Protein AF-A0A2Z3HWY3-F1 (afdb_monomer_lite)

Radius of gyration: 20.07 Å; chains: 1; bounding box: 50×40×44 Å

pLDDT: mean 84.22, std 17.71, range [29.61, 97.81]

Sequence (152 aa):
MALFTSSSASLMVDRALNDQIPNLSYQTRDFNVLEAIAIGKYVGESGASGGVAFGVGATTSHHQKLVLVDYDTRNPRDALAFVMGHNMHRSYWDTKEHYYYAADAGRPVGFIPWQDGSTKVRSSMLFDINDNIVKAWRRERKPSSIFSKHVL

Secondary structure (DSSP, 8-state):
-----HHHHHHHHHHHHTT-STT---------HHHHHHHHHHHHHTT--HHHHHHHHHH------EEEESTTSS-TTT-EEEEESS-SSGGG---TT--SSTTTTTPPTTPPP----EEEE-TTHHHHHHHHHHHHHHHH-PPP-S------

Structure (mmCIF, N/CA/C/O backbone):
data_AF-A0A2Z3HWY3-F1
#
_entry.id   AF-A0A2Z3HWY3-F1
#
loop_
_atom_site.group_PDB
_atom_site.id
_atom_site.type_symbol
_atom_site.label_atom_id
_atom_site.label_alt_id
_atom_site.label_comp_id
_atom_site.label_asym_id
_atom_site.label_entity_id
_atom_site.label_seq_id
_atom_site.pdbx_PDB_ins_code
_atom_site.Cartn_x
_atom_site.Cartn_y
_atom_site.Cartn_z
_atom_site.occupancy
_atom_site.B_iso_or_equiv
_atom_site.auth_seq_id
_atom_site.auth_comp_id
_atom_site.auth_asym_id
_atom_site.auth_atom_id
_atom_site.pdbx_PDB_model_num
ATOM 1 N N . MET A 1 1 ? -9.656 -1.214 -26.356 1.00 32.75 1 MET A N 1
ATOM 2 C CA . MET A 1 1 ? -8.643 -0.729 -25.396 1.00 32.75 1 MET A CA 1
ATOM 3 C C . MET A 1 1 ? -8.877 0.762 -25.206 1.00 32.75 1 MET A C 1
ATOM 5 O O . MET A 1 1 ? -8.530 1.537 -26.084 1.00 32.75 1 MET A O 1
ATOM 9 N N . ALA A 1 2 ? -9.603 1.149 -24.155 1.00 31.59 2 ALA A N 1
ATOM 10 C CA . ALA A 1 2 ? -9.939 2.550 -23.913 1.00 31.59 2 ALA A CA 1
ATOM 11 C C . ALA A 1 2 ? -8.736 3.250 -23.265 1.00 31.59 2 ALA A C 1
ATOM 13 O O . ALA A 1 2 ? -8.383 2.967 -22.123 1.00 31.59 2 ALA A O 1
ATOM 14 N N . LEU A 1 3 ? -8.077 4.118 -24.029 1.00 35.28 3 LEU A N 1
ATOM 15 C CA . LEU A 1 3 ? -7.078 5.049 -23.519 1.00 35.28 3 LEU A CA 1
ATOM 16 C C . LEU A 1 3 ? -7.830 6.178 -22.810 1.00 35.28 3 LEU A C 1
ATOM 18 O O . LEU A 1 3 ? -8.456 7.009 -23.463 1.00 35.28 3 LEU A O 1
ATOM 22 N N . PHE A 1 4 ? -7.801 6.198 -21.480 1.00 35.06 4 PHE A N 1
ATOM 23 C CA . PHE A 1 4 ? -8.264 7.358 -20.724 1.00 35.06 4 PHE A CA 1
ATOM 24 C C . PHE A 1 4 ? -7.245 8.489 -20.909 1.00 35.06 4 PHE A C 1
ATOM 26 O O . PHE A 1 4 ? -6.097 8.375 -20.479 1.00 35.06 4 PHE A O 1
ATOM 33 N N . THR A 1 5 ? -7.647 9.570 -21.579 1.00 39.00 5 THR A N 1
ATOM 34 C CA . THR A 1 5 ? -6.877 10.819 -21.622 1.00 39.00 5 THR A CA 1
ATOM 35 C C . THR A 1 5 ? -6.929 11.490 -20.243 1.00 39.00 5 THR A C 1
ATOM 37 O O . THR A 1 5 ? -7.819 11.199 -19.442 1.00 39.00 5 THR A O 1
ATOM 40 N N . SER A 1 6 ? -5.993 12.393 -19.929 1.00 53.34 6 SER A N 1
ATOM 41 C CA . SER A 1 6 ? -5.918 13.051 -18.606 1.00 53.34 6 SER A CA 1
ATOM 42 C C . SER A 1 6 ? -7.226 13.745 -18.188 1.00 53.34 6 SER A C 1
ATOM 44 O O . SER A 1 6 ? -7.579 13.735 -17.011 1.00 53.34 6 SER A O 1
ATOM 46 N N . SER A 1 7 ? -7.996 14.257 -19.154 1.00 57.81 7 SER A N 1
ATOM 47 C CA . SER A 1 7 ? -9.339 14.817 -18.949 1.00 57.81 7 SER A CA 1
ATOM 48 C C . SER A 1 7 ? -10.378 13.780 -18.501 1.00 57.81 7 SER A C 1
ATOM 50 O O . SER A 1 7 ? -11.241 14.080 -17.682 1.00 57.81 7 SER A O 1
ATOM 52 N N . SER A 1 8 ? -10.294 12.546 -19.000 1.00 58.25 8 SER A N 1
ATOM 53 C CA . SER A 1 8 ? -11.222 11.460 -18.671 1.00 58.25 8 SER A CA 1
ATOM 54 C C . SER A 1 8 ? -10.941 10.859 -17.295 1.00 58.25 8 SER A C 1
ATOM 56 O O . SER A 1 8 ? -11.876 10.472 -16.599 1.00 58.25 8 SER A O 1
ATOM 58 N N . ALA A 1 9 ? -9.666 10.794 -16.895 1.00 60.91 9 ALA A N 1
ATOM 59 C CA . ALA A 1 9 ? -9.270 10.337 -15.564 1.00 60.91 9 ALA A CA 1
ATOM 60 C C . ALA A 1 9 ? -9.732 11.317 -14.472 1.00 60.91 9 ALA A C 1
ATOM 62 O O . ALA A 1 9 ? -10.323 10.875 -13.490 1.00 60.91 9 ALA A O 1
ATOM 63 N N . SER A 1 10 ? -9.554 12.631 -14.683 1.00 70.56 10 SER A N 1
ATOM 64 C CA . SER A 1 10 ? -10.109 13.664 -13.791 1.00 70.56 10 SER A CA 1
ATOM 65 C C . SER A 1 10 ? -11.623 1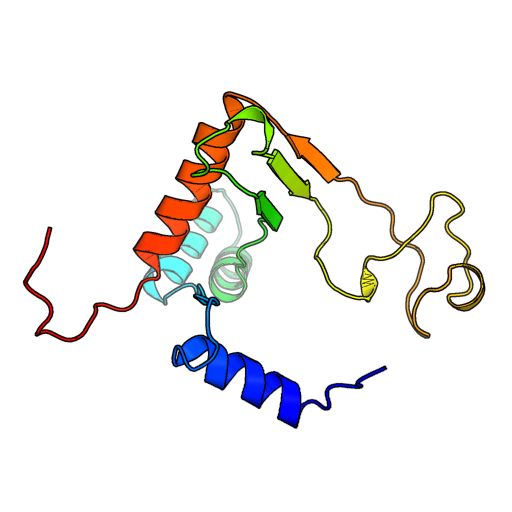3.518 -13.672 1.00 70.56 10 SER A C 1
ATOM 67 O O . SER A 1 10 ? -12.144 13.406 -12.571 1.00 70.56 10 SER A O 1
ATOM 69 N N . LEU A 1 11 ? -12.319 13.378 -14.807 1.00 80.88 11 LEU A N 1
ATOM 70 C CA . LEU A 1 11 ? -13.769 13.208 -14.827 1.00 80.88 11 LEU A CA 1
ATOM 71 C C . LEU A 1 11 ? -14.235 11.949 -14.076 1.00 80.88 11 LEU A C 1
ATOM 73 O O . LEU A 1 11 ? -15.276 11.973 -13.428 1.00 80.88 11 LEU A O 1
ATOM 77 N N . MET A 1 12 ? -13.500 10.835 -14.151 1.00 83.62 12 MET A N 1
ATOM 78 C CA . MET A 1 12 ? -13.837 9.627 -13.387 1.00 83.62 12 MET A CA 1
ATOM 79 C C . MET A 1 12 ? -13.628 9.810 -11.887 1.00 83.62 12 MET A C 1
ATOM 81 O O . MET A 1 12 ? -14.480 9.374 -11.116 1.00 83.62 12 MET A O 1
ATOM 85 N N . VAL A 1 13 ? -12.527 10.444 -11.481 1.00 84.19 13 VAL A N 1
ATOM 86 C CA . VAL A 1 13 ? -12.258 10.744 -10.070 1.00 84.19 13 VAL A CA 1
ATOM 87 C C . VAL A 1 13 ? -13.322 11.690 -9.525 1.00 84.19 13 VAL A C 1
ATOM 89 O O . VAL A 1 13 ? -13.885 11.411 -8.473 1.00 84.19 13 VAL A O 1
ATOM 92 N N . ASP A 1 14 ? -13.679 12.735 -10.270 1.00 85.44 14 ASP A N 1
ATOM 93 C CA . ASP A 1 14 ? -14.739 13.672 -9.893 1.00 85.44 14 ASP A CA 1
ATOM 94 C C . ASP A 1 14 ? -16.086 12.958 -9.757 1.00 85.44 14 ASP A C 1
ATOM 96 O O . ASP A 1 14 ? -16.792 13.130 -8.764 1.00 85.44 14 ASP A O 1
ATOM 100 N N . ARG A 1 15 ? -16.436 12.089 -10.710 1.00 89.44 15 ARG A N 1
ATOM 101 C CA . ARG A 1 15 ? -17.657 11.277 -10.628 1.00 89.44 15 ARG A CA 1
ATOM 102 C C . ARG A 1 15 ? -17.646 10.330 -9.430 1.00 89.44 15 ARG A C 1
ATOM 104 O O . ARG A 1 15 ? -18.679 10.170 -8.791 1.00 89.44 15 ARG A O 1
ATOM 111 N N . ALA A 1 16 ? -16.509 9.710 -9.120 1.00 87.94 16 ALA A N 1
ATOM 112 C CA . ALA A 1 16 ? -16.366 8.826 -7.967 1.00 87.94 16 ALA A CA 1
ATOM 113 C C . ALA A 1 16 ? -16.469 9.600 -6.641 1.00 87.94 16 ALA A C 1
ATOM 115 O O . ALA A 1 16 ? -17.158 9.157 -5.731 1.00 87.94 16 ALA A O 1
ATOM 116 N N . LEU A 1 17 ? -15.842 10.778 -6.551 1.00 83.69 17 LEU A N 1
ATOM 117 C CA . LEU A 1 17 ? -15.898 11.670 -5.385 1.00 83.69 17 LEU A CA 1
ATOM 118 C C . LEU A 1 17 ? -17.301 12.217 -5.098 1.00 83.69 17 LEU A C 1
ATOM 120 O O . LEU A 1 17 ? -17.579 12.591 -3.960 1.00 83.69 17 LEU A O 1
ATOM 124 N N . ASN A 1 18 ? -18.149 12.310 -6.123 1.00 85.88 18 ASN A N 1
ATOM 125 C CA . ASN A 1 18 ? -19.519 12.811 -6.027 1.00 85.88 18 ASN A CA 1
ATOM 126 C C . ASN A 1 18 ? -20.573 11.686 -6.066 1.00 85.88 18 ASN A C 1
ATOM 128 O O . ASN A 1 18 ? -21.732 11.957 -6.373 1.00 85.88 18 ASN A O 1
ATOM 132 N N . ASP A 1 19 ? -20.179 10.432 -5.809 1.00 87.69 19 ASP A N 1
ATOM 133 C CA . ASP A 1 19 ? -21.067 9.257 -5.766 1.00 87.69 19 ASP A CA 1
ATOM 134 C C . ASP A 1 19 ? -21.895 9.034 -7.056 1.00 87.69 19 ASP A C 1
ATOM 136 O O . ASP A 1 19 ? -23.001 8.495 -7.045 1.00 87.69 19 ASP A O 1
ATOM 140 N N . GLN A 1 20 ? -21.358 9.429 -8.216 1.00 90.94 20 GLN A N 1
ATOM 141 C CA . GLN A 1 20 ? -22.028 9.344 -9.525 1.00 90.94 20 GLN A CA 1
ATOM 142 C C . GLN A 1 20 ? -21.722 8.043 -10.289 1.00 90.94 20 GLN A C 1
ATOM 144 O O . GLN A 1 20 ? -22.016 7.926 -11.487 1.00 90.94 20 GLN A O 1
ATOM 149 N N . ILE A 1 21 ? -21.075 7.075 -9.638 1.00 91.00 21 ILE A N 1
ATOM 150 C CA . ILE A 1 21 ? -20.747 5.767 -10.209 1.00 91.00 21 ILE A CA 1
ATOM 151 C C . ILE A 1 21 ? -21.454 4.697 -9.368 1.00 91.00 21 ILE A C 1
ATOM 153 O O . ILE A 1 21 ? -21.093 4.504 -8.207 1.00 91.00 21 ILE A O 1
ATOM 157 N N . PRO A 1 22 ? -22.455 3.989 -9.927 1.00 91.19 22 PRO A N 1
ATOM 158 C CA . PRO A 1 22 ? -23.160 2.940 -9.202 1.00 91.19 22 PRO A CA 1
ATOM 159 C C . PRO A 1 22 ? -22.199 1.876 -8.669 1.00 91.19 22 PRO A C 1
ATOM 161 O O . PRO A 1 22 ? -21.294 1.442 -9.382 1.00 91.19 22 PRO A O 1
ATOM 164 N N . ASN A 1 23 ? -22.433 1.429 -7.434 1.00 91.31 23 ASN A N 1
ATOM 165 C CA . ASN A 1 23 ? -21.644 0.401 -6.743 1.00 91.31 23 ASN A CA 1
ATOM 166 C C . ASN A 1 23 ? -20.166 0.763 -6.497 1.00 91.31 23 ASN A C 1
ATOM 168 O O . ASN A 1 23 ? -19.370 -0.122 -6.189 1.00 91.31 23 ASN A O 1
ATOM 172 N N . LEU A 1 24 ? -19.792 2.042 -6.607 1.00 91.00 24 LEU A N 1
ATOM 173 C CA . LEU A 1 24 ? -18.468 2.533 -6.242 1.00 91.00 24 LEU A CA 1
ATOM 174 C C . LEU A 1 24 ? -18.598 3.559 -5.121 1.00 91.00 24 LEU A C 1
ATOM 176 O O . LEU A 1 24 ? -19.169 4.626 -5.311 1.00 91.00 24 LEU A O 1
ATOM 180 N N . SER A 1 25 ? -18.008 3.251 -3.972 1.00 89.06 25 SER A N 1
ATOM 181 C CA . SER A 1 25 ? -17.714 4.252 -2.952 1.00 89.06 25 SER A CA 1
ATOM 182 C C . SER A 1 25 ? -16.246 4.624 -3.048 1.00 89.06 25 SER A C 1
ATOM 184 O O . SER A 1 25 ? -15.384 3.747 -3.122 1.00 89.06 25 SER A O 1
ATOM 186 N N . TYR A 1 26 ? -15.957 5.919 -3.026 1.00 88.38 26 TYR A N 1
ATOM 187 C CA . TYR A 1 26 ? -14.601 6.429 -3.156 1.00 88.38 26 TYR A CA 1
ATOM 188 C C . TYR A 1 26 ? -14.293 7.418 -2.036 1.00 88.38 26 TYR A C 1
ATOM 190 O O . TYR A 1 26 ? -15.120 8.248 -1.668 1.00 88.38 26 TYR A O 1
ATOM 198 N N . GLN A 1 27 ? -13.096 7.300 -1.473 1.00 86.12 27 GLN A N 1
ATOM 199 C CA . GLN A 1 27 ? -12.574 8.203 -0.456 1.00 86.12 27 GLN A CA 1
ATOM 200 C C . GLN A 1 27 ? -11.111 8.481 -0.767 1.00 86.12 27 GLN A C 1
ATOM 202 O O . GLN A 1 27 ? -10.367 7.589 -1.177 1.00 86.12 27 GLN A O 1
ATOM 207 N N . THR A 1 28 ? -10.700 9.718 -0.528 1.00 85.81 28 THR A N 1
ATOM 208 C CA . THR A 1 28 ? -9.298 10.132 -0.547 1.00 85.81 28 THR A CA 1
ATOM 209 C C . THR A 1 28 ? -8.867 10.455 0.868 1.00 85.81 28 THR A C 1
ATOM 211 O O . THR A 1 28 ? -9.674 10.934 1.659 1.00 85.81 28 THR A O 1
ATOM 214 N N . ARG A 1 29 ? -7.588 10.241 1.161 1.00 82.56 29 ARG A N 1
ATOM 215 C CA . ARG A 1 29 ? -6.969 10.652 2.417 1.00 82.56 29 ARG A CA 1
ATOM 216 C C . ARG A 1 29 ? -5.838 11.620 2.136 1.00 82.56 29 ARG A C 1
ATOM 218 O O . ARG A 1 29 ? -5.072 11.370 1.206 1.00 82.56 29 ARG A O 1
ATOM 225 N N . ASP A 1 30 ? -5.699 12.633 2.979 1.00 84.19 30 ASP A N 1
ATOM 226 C CA . ASP A 1 30 ? -4.539 13.517 2.979 1.00 84.19 30 ASP A CA 1
ATOM 227 C C . ASP A 1 30 ? -4.142 13.898 4.411 1.00 84.19 30 ASP A C 1
ATOM 229 O O . ASP A 1 30 ? -4.923 13.721 5.347 1.00 84.19 30 ASP A O 1
ATOM 233 N N . PHE A 1 31 ? -2.930 14.415 4.580 1.00 83.12 31 PHE A N 1
ATOM 234 C CA . PHE A 1 31 ? -2.480 14.956 5.853 1.00 83.12 31 PHE A CA 1
ATOM 235 C C . PHE A 1 31 ? -2.927 16.405 5.988 1.00 83.12 31 PHE A C 1
ATOM 237 O O . PHE A 1 31 ? -2.664 17.242 5.124 1.00 83.12 31 PHE A O 1
ATOM 244 N N . ASN A 1 32 ? -3.555 16.738 7.112 1.00 84.94 32 ASN A N 1
ATOM 245 C CA . ASN A 1 32 ? -3.783 18.144 7.433 1.00 84.94 32 ASN A CA 1
ATOM 246 C C . ASN A 1 32 ? -2.522 18.792 8.037 1.00 84.94 32 ASN A C 1
ATOM 248 O O . ASN A 1 32 ? -1.568 18.126 8.443 1.00 84.94 32 ASN A O 1
ATOM 252 N N . VAL A 1 33 ? -2.527 20.125 8.132 1.00 86.06 33 VAL A N 1
ATOM 253 C CA . VAL A 1 33 ? -1.381 20.905 8.634 1.00 86.06 33 VAL A CA 1
ATOM 254 C C . VAL A 1 33 ? -0.972 20.501 10.055 1.00 86.06 33 VAL A C 1
ATOM 256 O O . VAL A 1 33 ? 0.218 20.454 10.358 1.00 86.06 33 VAL A O 1
ATOM 259 N N . LEU A 1 34 ? -1.930 20.177 10.930 1.00 87.06 34 LEU A N 1
ATOM 260 C CA . LEU A 1 34 ? -1.622 19.764 12.302 1.00 87.06 34 LEU A CA 1
ATOM 261 C C . LEU A 1 34 ? -0.909 18.410 12.328 1.00 87.06 34 LEU A C 1
ATOM 263 O O . LEU A 1 34 ? 0.015 18.212 13.114 1.00 87.06 34 LEU A O 1
ATOM 267 N N . GLU A 1 35 ? -1.294 17.498 11.442 1.00 88.00 35 GLU A N 1
ATOM 268 C CA . GLU A 1 35 ? -0.648 16.195 11.288 1.00 88.00 35 GLU A CA 1
ATOM 269 C C . GLU A 1 35 ? 0.750 16.324 10.694 1.00 88.00 35 GLU A C 1
ATOM 271 O O . GLU A 1 35 ? 1.677 15.705 11.209 1.00 88.00 35 GLU A O 1
ATOM 276 N N . ALA A 1 36 ? 0.933 17.173 9.683 1.00 87.62 36 ALA A N 1
ATOM 277 C CA . ALA A 1 36 ? 2.249 17.478 9.127 1.00 87.62 36 ALA A CA 1
ATOM 278 C C . ALA A 1 36 ? 3.206 18.027 10.204 1.00 87.62 36 ALA A C 1
ATOM 280 O O . ALA A 1 36 ? 4.352 17.579 10.312 1.00 87.62 36 ALA A O 1
ATOM 281 N N . ILE A 1 37 ? 2.723 18.939 11.058 1.00 89.31 37 ILE A N 1
ATOM 282 C CA . ILE A 1 37 ? 3.487 19.471 12.198 1.00 89.31 37 ILE A CA 1
ATOM 283 C C . ILE A 1 37 ? 3.806 18.365 13.208 1.00 89.31 37 ILE A C 1
ATOM 285 O O . ILE A 1 37 ? 4.945 18.261 13.664 1.00 89.31 37 ILE A O 1
ATOM 289 N N . ALA A 1 38 ? 2.825 17.530 13.558 1.00 92.31 38 ALA A N 1
ATOM 290 C CA . ALA A 1 38 ? 3.017 16.438 14.509 1.00 92.31 38 ALA A CA 1
ATOM 291 C C . ALA A 1 38 ? 4.046 15.411 14.006 1.00 92.31 38 ALA A C 1
ATOM 293 O O . ALA A 1 38 ? 4.901 14.974 14.776 1.00 92.31 38 ALA A O 1
ATOM 294 N N . ILE A 1 39 ? 4.012 15.079 12.713 1.00 90.19 39 ILE A N 1
ATOM 295 C CA . ILE A 1 39 ? 4.980 14.190 12.059 1.00 90.19 39 ILE A CA 1
ATOM 296 C C . ILE A 1 39 ? 6.380 14.797 12.112 1.00 90.19 39 ILE A C 1
ATOM 298 O O . ILE A 1 39 ? 7.318 14.130 12.545 1.00 90.19 39 ILE A O 1
ATOM 302 N N . GLY A 1 40 ? 6.527 16.068 11.728 1.00 90.94 40 GLY A N 1
ATOM 303 C CA . GLY A 1 40 ? 7.819 16.750 11.789 1.00 90.94 40 GLY A CA 1
ATOM 304 C C . GLY A 1 40 ? 8.380 16.787 13.212 1.00 90.94 40 GLY A C 1
ATOM 305 O O . GLY A 1 40 ? 9.546 16.460 13.425 1.00 90.94 40 GLY A O 1
ATOM 306 N N . LYS A 1 41 ? 7.537 17.090 14.207 1.00 93.00 41 LYS A N 1
ATOM 307 C CA . LYS A 1 41 ? 7.926 17.076 15.621 1.00 93.00 41 LYS A CA 1
ATOM 308 C C . LYS A 1 41 ? 8.419 15.697 16.061 1.00 93.00 41 LYS A C 1
ATOM 310 O O . LYS A 1 41 ? 9.510 15.607 16.611 1.00 93.00 41 LYS A O 1
ATOM 315 N N . TYR A 1 42 ? 7.665 14.639 15.768 1.00 93.94 42 TYR A N 1
ATOM 316 C CA . TYR A 1 42 ? 8.047 13.266 16.109 1.00 93.94 42 TYR A CA 1
ATOM 317 C C . TYR A 1 42 ? 9.400 12.866 15.496 1.00 93.94 42 TYR A C 1
ATOM 319 O O . TYR A 1 42 ? 10.250 12.269 16.158 1.00 93.94 42 TYR A O 1
ATOM 327 N N . VAL A 1 43 ? 9.632 13.231 14.234 1.00 93.38 43 VAL A N 1
ATOM 328 C CA . VAL A 1 43 ? 10.890 12.947 13.526 1.00 93.38 43 VAL A CA 1
ATOM 329 C C . VAL A 1 43 ? 12.060 13.731 14.131 1.00 93.38 43 VAL A C 1
ATOM 331 O O . VAL A 1 43 ? 13.144 13.175 14.305 1.00 93.38 43 VAL A O 1
ATOM 334 N N . GLY A 1 44 ? 11.844 14.994 14.508 1.00 93.31 44 GLY A N 1
ATOM 335 C CA . GLY A 1 44 ? 12.839 15.798 15.224 1.00 93.31 44 GLY A CA 1
ATOM 336 C C . GLY A 1 44 ? 13.173 15.231 16.608 1.00 93.31 44 GLY A C 1
ATOM 337 O O . GLY A 1 44 ? 14.345 15.111 16.955 1.00 93.31 44 GLY A O 1
ATOM 338 N N . GLU A 1 45 ? 12.162 14.799 17.366 1.00 95.25 45 GLU A N 1
ATOM 339 C CA . GLU A 1 45 ? 12.333 14.113 18.658 1.00 95.25 45 GLU A CA 1
ATOM 340 C C . GLU A 1 45 ? 13.066 12.770 18.513 1.00 95.25 45 GLU A C 1
ATOM 342 O O . GLU A 1 45 ? 13.763 12.342 19.431 1.00 95.25 45 GLU A O 1
ATOM 347 N N . SER A 1 46 ? 12.986 12.144 17.336 1.00 94.56 46 SER A N 1
ATOM 348 C CA . SER A 1 46 ? 13.738 10.932 16.986 1.00 94.56 46 SER A CA 1
ATOM 349 C C . SER A 1 46 ? 15.197 11.208 16.577 1.00 94.56 46 SER A C 1
ATOM 351 O O . SER A 1 46 ? 15.902 10.289 16.164 1.00 94.56 46 SER A O 1
ATOM 353 N N . GLY A 1 47 ? 15.667 12.458 16.684 1.00 93.50 47 GLY A N 1
ATOM 354 C CA . GLY A 1 47 ? 17.061 12.851 16.450 1.00 93.50 47 GLY A CA 1
ATOM 355 C C . GLY A 1 47 ? 17.364 13.401 15.053 1.00 93.50 47 GLY A C 1
ATOM 356 O O . GLY A 1 47 ? 18.530 13.640 14.735 1.00 93.50 47 GLY A O 1
ATOM 357 N N . ALA A 1 48 ? 16.355 13.618 14.205 1.00 93.25 48 ALA A N 1
ATOM 358 C CA . ALA A 1 48 ? 16.559 14.253 12.905 1.00 93.25 48 ALA A CA 1
ATOM 359 C C . ALA A 1 48 ? 16.856 15.758 13.044 1.00 93.25 48 ALA A C 1
ATOM 361 O O . ALA A 1 48 ? 16.337 16.435 13.931 1.00 93.25 48 ALA A O 1
ATOM 362 N N . SER A 1 49 ? 17.648 16.316 12.122 1.00 94.69 49 SER A N 1
ATOM 363 C CA . SER A 1 49 ? 17.867 17.767 12.071 1.00 94.69 49 SER A CA 1
ATOM 364 C C . SER A 1 49 ? 16.567 18.516 11.756 1.00 94.69 49 SER A C 1
ATOM 366 O O . SER A 1 49 ? 15.671 17.980 11.100 1.00 94.69 49 SER A O 1
ATOM 368 N N . GLY A 1 50 ? 16.477 19.789 12.158 1.00 90.12 50 GLY A N 1
ATOM 369 C CA . GLY A 1 50 ? 15.277 20.606 11.929 1.00 90.12 50 GLY A CA 1
ATOM 370 C C . GLY A 1 50 ? 14.845 20.676 10.457 1.00 90.12 50 GLY A C 1
ATOM 371 O O . GLY A 1 50 ? 13.654 20.632 10.163 1.00 90.12 50 GLY A O 1
ATOM 372 N N . GLY A 1 51 ? 15.805 20.697 9.523 1.00 90.00 51 GLY A N 1
ATOM 373 C CA . GLY A 1 51 ? 15.520 20.665 8.085 1.00 90.00 51 GLY A CA 1
ATOM 374 C C . GLY A 1 51 ? 14.925 19.333 7.610 1.00 90.00 51 GLY A C 1
ATOM 375 O O . GLY A 1 51 ? 13.986 19.334 6.818 1.00 90.00 51 GLY A O 1
ATOM 376 N N . VAL A 1 52 ? 15.417 18.198 8.125 1.00 92.00 52 VAL A N 1
ATOM 377 C CA . VAL A 1 52 ? 14.872 16.865 7.804 1.00 92.00 52 VAL A CA 1
ATOM 378 C C . VAL A 1 52 ? 13.480 16.694 8.408 1.00 92.00 52 VAL A C 1
ATOM 380 O O . VAL A 1 52 ? 12.567 16.260 7.714 1.00 92.00 52 VAL A O 1
ATOM 383 N N . ALA A 1 53 ? 13.294 17.090 9.668 1.00 92.44 53 ALA A N 1
ATOM 384 C CA . ALA A 1 53 ? 12.000 17.060 10.343 1.00 92.44 53 ALA A CA 1
ATOM 385 C C . ALA A 1 53 ? 10.934 17.866 9.581 1.00 92.44 53 ALA A C 1
ATOM 387 O O . ALA A 1 53 ? 9.843 17.357 9.316 1.00 92.44 53 ALA A O 1
ATOM 388 N N . PHE A 1 54 ? 11.270 19.091 9.163 1.00 88.56 54 PHE A N 1
ATOM 389 C CA . PHE A 1 54 ? 10.397 19.912 8.323 1.00 88.56 54 PHE A CA 1
ATOM 390 C C . PHE A 1 54 ? 10.075 19.228 6.986 1.00 88.56 54 PHE A C 1
ATOM 392 O O . PHE A 1 54 ? 8.908 19.126 6.609 1.00 88.56 54 PHE A O 1
ATOM 399 N N . GLY A 1 55 ? 11.097 18.715 6.293 1.00 88.44 55 GLY A N 1
ATOM 400 C CA . GLY A 1 55 ? 10.931 18.040 5.006 1.00 88.44 55 GLY A CA 1
ATOM 401 C C . GLY A 1 55 ? 10.022 16.812 5.085 1.00 88.44 55 GLY A C 1
ATOM 402 O O . GLY A 1 55 ? 9.147 16.648 4.237 1.00 88.44 55 GLY A O 1
ATOM 403 N N . VAL A 1 56 ? 10.171 15.978 6.119 1.00 87.94 56 VAL A N 1
ATOM 404 C CA . VAL A 1 56 ? 9.322 14.791 6.312 1.00 87.94 56 VAL A CA 1
ATOM 405 C C . VAL A 1 56 ? 7.884 15.190 6.636 1.00 87.94 56 VAL A C 1
ATOM 407 O O . VAL A 1 56 ? 6.959 14.615 6.069 1.00 87.94 56 VAL A O 1
ATOM 410 N N . GLY A 1 57 ? 7.680 16.202 7.484 1.00 86.38 57 GLY A N 1
ATOM 411 C CA . GLY A 1 57 ? 6.341 16.720 7.773 1.00 86.38 57 GLY A CA 1
ATOM 412 C C . GLY A 1 57 ? 5.616 17.208 6.514 1.00 86.38 57 GLY A C 1
ATOM 413 O O . GLY A 1 57 ? 4.438 16.921 6.334 1.00 86.38 57 GLY A O 1
ATOM 414 N N . ALA A 1 58 ? 6.334 17.883 5.612 1.00 83.56 58 ALA A N 1
ATOM 415 C CA . ALA A 1 58 ? 5.771 18.447 4.386 1.00 83.56 58 ALA A CA 1
ATOM 416 C C . ALA A 1 58 ? 5.564 17.434 3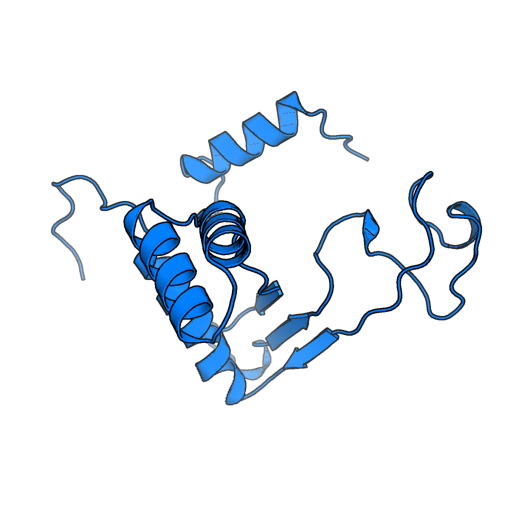.243 1.00 83.56 58 ALA A C 1
ATOM 418 O O . ALA A 1 58 ? 4.819 17.723 2.312 1.00 83.56 58 ALA A O 1
ATOM 419 N N . THR A 1 59 ? 6.239 16.279 3.273 1.00 84.50 59 THR A N 1
ATOM 420 C CA . THR A 1 59 ? 6.261 15.323 2.142 1.00 84.50 59 THR A CA 1
ATOM 421 C C . THR A 1 59 ? 5.836 13.905 2.519 1.00 84.50 59 THR A C 1
ATOM 423 O O . THR A 1 59 ? 5.972 12.975 1.721 1.00 84.50 59 THR A O 1
ATOM 426 N N . THR A 1 60 ? 5.314 13.719 3.732 1.00 88.12 60 THR A N 1
ATOM 427 C CA . THR A 1 60 ? 4.809 12.425 4.191 1.00 88.12 60 THR A CA 1
ATOM 428 C C . THR A 1 60 ? 3.711 11.885 3.271 1.00 88.12 60 THR A C 1
ATOM 430 O O . THR A 1 60 ? 2.947 12.628 2.656 1.00 88.12 60 THR A O 1
ATOM 433 N N . SER A 1 61 ? 3.632 10.561 3.163 1.00 85.62 61 SER A N 1
ATOM 434 C CA . SER A 1 61 ? 2.643 9.888 2.325 1.00 85.62 61 SER A CA 1
ATOM 435 C C . SER A 1 61 ? 2.088 8.646 3.011 1.00 85.62 61 SER A C 1
ATOM 437 O O . SER A 1 61 ? 2.732 8.003 3.845 1.00 85.62 61 SER A O 1
ATOM 439 N N . HIS A 1 62 ? 0.868 8.272 2.638 1.00 88.06 62 HIS A N 1
ATOM 440 C CA . HIS A 1 62 ? 0.285 7.003 3.047 1.00 88.06 62 HIS A CA 1
ATOM 441 C C . HIS A 1 62 ? 0.793 5.875 2.150 1.00 88.06 62 HIS A C 1
ATOM 443 O O . HIS A 1 62 ? 0.294 5.673 1.050 1.00 88.06 62 HIS A O 1
ATOM 449 N N . HIS A 1 63 ? 1.783 5.123 2.632 1.00 91.06 63 HIS A N 1
ATOM 450 C CA . HIS A 1 63 ? 2.511 4.156 1.803 1.00 91.06 63 HIS A CA 1
ATOM 451 C C . HIS A 1 63 ? 1.970 2.707 1.844 1.00 91.06 63 HIS A C 1
ATOM 453 O O . HIS A 1 63 ? 2.583 1.799 1.272 1.00 91.06 63 HIS A O 1
ATOM 459 N N . GLN A 1 64 ? 0.827 2.480 2.504 1.00 92.88 64 GLN A N 1
ATOM 460 C CA . GLN A 1 64 ? 0.151 1.176 2.582 1.00 92.88 64 GLN A CA 1
ATOM 461 C C . GLN A 1 64 ? -0.533 0.821 1.254 1.00 92.88 64 GLN A C 1
ATOM 463 O O . GLN A 1 64 ? -1.201 1.663 0.659 1.00 92.88 64 GLN A O 1
ATOM 468 N N . LYS A 1 65 ? -0.407 -0.436 0.813 1.00 94.81 65 LYS A N 1
ATOM 469 C CA . LYS A 1 65 ? -1.003 -0.944 -0.431 1.00 94.81 65 LYS A CA 1
ATOM 470 C C . LYS A 1 65 ? -1.676 -2.276 -0.137 1.00 94.81 65 LYS A C 1
ATOM 472 O O . LYS A 1 65 ? -1.024 -3.247 0.250 1.00 94.81 65 LYS A O 1
ATOM 477 N N . LEU A 1 66 ? -2.999 -2.279 -0.236 1.00 95.69 66 LEU A N 1
ATOM 478 C CA . LEU A 1 66 ? -3.841 -3.331 0.312 1.00 95.69 66 LEU A CA 1
ATOM 479 C C . LEU A 1 66 ? -5.108 -3.474 -0.525 1.00 95.69 66 LEU A C 1
ATOM 481 O O . LEU A 1 66 ? -5.697 -2.474 -0.929 1.00 95.69 66 LEU A O 1
ATOM 485 N N . VAL A 1 67 ? -5.537 -4.712 -0.743 1.00 96.69 67 VAL A N 1
ATOM 486 C CA . VAL A 1 67 ? -6.843 -5.041 -1.326 1.00 96.69 67 VAL A CA 1
ATOM 487 C C . VAL A 1 67 ? -7.528 -6.030 -0.395 1.00 96.69 67 VAL A C 1
ATOM 489 O O . VAL A 1 67 ? -6.907 -7.014 -0.007 1.00 96.69 67 VAL A O 1
ATOM 492 N N . LEU A 1 68 ? -8.786 -5.778 -0.043 1.00 97.25 68 LEU A N 1
ATOM 493 C CA . LEU A 1 68 ? -9.640 -6.684 0.725 1.00 97.25 68 LEU A CA 1
ATOM 494 C C . LEU A 1 68 ? -10.877 -6.993 -0.121 1.00 97.25 68 LEU A C 1
ATOM 496 O O . LEU A 1 68 ? -11.504 -6.075 -0.645 1.00 97.25 68 LEU A O 1
ATOM 500 N N . VAL A 1 69 ? -11.200 -8.273 -0.274 1.00 96.62 69 VAL A N 1
ATOM 501 C CA . VAL A 1 69 ? -12.266 -8.766 -1.155 1.00 96.62 69 VAL A CA 1
ATOM 502 C C . VAL A 1 69 ? -13.232 -9.615 -0.337 1.00 96.62 69 VAL A C 1
ATOM 504 O O . VAL A 1 69 ? -12.787 -10.398 0.502 1.00 96.62 69 VAL A O 1
ATOM 507 N N . ASP A 1 70 ? -14.534 -9.441 -0.574 1.00 95.56 70 ASP A N 1
ATOM 508 C CA . ASP A 1 70 ? -15.627 -10.280 -0.057 1.00 95.56 70 ASP A CA 1
ATOM 509 C C . ASP A 1 70 ? -15.661 -10.488 1.468 1.00 95.56 70 ASP A C 1
ATOM 511 O O . ASP A 1 70 ? -16.235 -11.459 1.963 1.00 95.56 70 ASP A O 1
ATOM 515 N N . TYR A 1 71 ? -15.081 -9.555 2.230 1.00 94.31 71 TYR A N 1
ATOM 516 C CA . TYR A 1 71 ? -14.940 -9.673 3.685 1.00 94.31 71 TYR A CA 1
ATOM 517 C C . TYR A 1 71 ? -16.276 -9.804 4.428 1.00 94.31 71 TYR A C 1
ATOM 519 O O . TYR A 1 71 ? -16.377 -10.601 5.355 1.00 94.31 71 TYR A O 1
ATOM 527 N N . ASP A 1 72 ? -17.299 -9.058 4.001 1.00 88.31 72 ASP A N 1
ATOM 528 C CA . ASP A 1 72 ? -18.634 -9.039 4.624 1.00 88.31 72 ASP A CA 1
ATOM 529 C C . ASP A 1 72 ? -19.642 -9.953 3.898 1.00 88.31 72 ASP A C 1
ATOM 531 O O . ASP A 1 72 ? -20.855 -9.740 3.907 1.00 88.31 72 ASP A O 1
ATOM 535 N N . THR A 1 73 ? -19.152 -10.970 3.185 1.00 86.75 73 THR A N 1
ATOM 536 C CA . THR A 1 73 ? -20.032 -11.941 2.529 1.00 86.75 73 THR A CA 1
ATOM 537 C C . THR A 1 73 ? -20.465 -13.044 3.493 1.00 86.75 73 THR A C 1
ATOM 539 O O . THR A 1 73 ? -19.783 -13.386 4.458 1.00 86.75 73 THR A O 1
ATOM 542 N N . ARG A 1 74 ? -21.614 -13.670 3.201 1.00 83.50 74 ARG A N 1
ATOM 543 C CA . ARG A 1 74 ? -22.167 -14.781 4.002 1.00 83.50 74 ARG A CA 1
ATOM 544 C C . ARG A 1 74 ? -21.248 -16.006 4.079 1.00 83.50 74 ARG A C 1
ATOM 546 O O . ARG A 1 74 ? -21.467 -16.865 4.928 1.00 83.50 74 ARG A O 1
ATOM 553 N N . ASN A 1 75 ? -20.264 -16.114 3.188 1.00 87.62 75 ASN A N 1
ATOM 554 C CA . ASN A 1 75 ? -19.324 -17.222 3.139 1.00 87.62 75 ASN A CA 1
ATOM 555 C C . ASN A 1 75 ? -17.894 -16.716 3.401 1.00 87.62 75 ASN A C 1
ATOM 557 O O . ASN A 1 75 ? -17.208 -16.296 2.470 1.00 87.62 75 ASN A O 1
ATOM 561 N N . PRO A 1 76 ? -17.380 -16.844 4.637 1.00 85.19 76 PRO A N 1
ATOM 562 C CA . PRO A 1 76 ? -16.033 -16.391 4.992 1.00 85.19 76 PRO A CA 1
ATOM 563 C C . PRO A 1 76 ? -14.899 -17.026 4.175 1.00 85.19 76 PRO A C 1
ATOM 565 O O . PRO A 1 76 ? -13.769 -16.548 4.220 1.00 85.19 76 PRO A O 1
ATOM 568 N N . ARG A 1 77 ? -15.163 -18.125 3.450 1.00 88.81 77 ARG A N 1
ATOM 569 C CA . ARG A 1 77 ? -14.172 -18.768 2.572 1.00 88.81 77 ARG A CA 1
ATOM 570 C C . ARG A 1 77 ? -13.883 -17.968 1.303 1.00 88.81 77 ARG A C 1
ATOM 572 O O . ARG A 1 77 ? -12.817 -18.166 0.717 1.00 88.81 77 ARG A O 1
ATOM 579 N N . ASP A 1 78 ? -14.797 -17.090 0.909 1.00 92.38 78 ASP A N 1
ATOM 580 C CA . ASP A 1 78 ? -14.650 -16.255 -0.283 1.00 92.38 78 ASP A CA 1
ATOM 581 C C . ASP A 1 78 ? -13.782 -15.022 0.022 1.00 92.38 78 ASP A C 1
ATOM 583 O O . ASP A 1 78 ? -13.086 -14.508 -0.854 1.00 92.38 78 ASP A O 1
ATOM 587 N N . ALA A 1 79 ? -13.714 -14.626 1.298 1.00 96.19 79 ALA A N 1
ATOM 588 C CA . ALA A 1 79 ? -12.921 -13.498 1.750 1.00 96.19 79 ALA A CA 1
ATOM 589 C C . ALA A 1 79 ? -11.406 -13.741 1.622 1.00 96.19 79 ALA A C 1
ATOM 591 O O . ALA A 1 79 ? -10.851 -14.772 2.029 1.00 96.19 79 ALA A O 1
ATOM 592 N N . LEU A 1 80 ? -10.705 -12.740 1.095 1.00 97.31 80 LEU A N 1
ATOM 593 C CA . LEU A 1 80 ? -9.248 -12.715 1.028 1.00 97.31 80 LEU A CA 1
ATOM 594 C C . LEU A 1 80 ? -8.726 -11.286 0.993 1.00 97.31 80 LEU A C 1
ATOM 596 O O . LEU A 1 80 ? -9.450 -10.346 0.670 1.00 97.31 80 LEU A O 1
ATOM 600 N N . ALA A 1 81 ? -7.438 -11.138 1.269 1.00 97.69 81 ALA A N 1
ATOM 601 C CA . ALA A 1 81 ? -6.743 -9.878 1.093 1.00 97.69 81 ALA A CA 1
ATOM 602 C C . ALA A 1 81 ? -5.393 -10.061 0.404 1.00 97.69 81 ALA A C 1
ATOM 604 O O . ALA A 1 81 ? -4.805 -11.143 0.430 1.00 97.69 81 ALA A O 1
ATOM 605 N N . PHE A 1 82 ? -4.888 -8.976 -0.168 1.00 97.81 82 PHE A N 1
ATOM 606 C CA . PHE A 1 82 ? -3.521 -8.851 -0.651 1.00 97.81 82 PHE A CA 1
ATOM 607 C C . PHE A 1 82 ? -2.838 -7.698 0.069 1.00 97.81 82 PHE A C 1
ATOM 609 O O . PHE A 1 82 ? -3.314 -6.568 -0.003 1.00 97.81 82 PHE A O 1
ATOM 616 N N . VAL A 1 83 ? -1.717 -7.979 0.729 1.00 96.94 83 VAL A N 1
ATOM 617 C CA . VAL A 1 83 ? -0.802 -6.969 1.282 1.00 96.94 83 VAL A CA 1
ATOM 618 C C . VAL A 1 83 ? 0.404 -6.900 0.352 1.00 96.94 83 VAL A C 1
ATOM 620 O O . VAL A 1 83 ? 0.995 -7.937 0.047 1.00 96.94 83 VAL A O 1
ATOM 623 N N . MET A 1 84 ? 0.738 -5.711 -0.149 1.00 96.38 84 MET A N 1
ATOM 624 C CA . MET A 1 84 ? 1.643 -5.557 -1.296 1.00 96.38 84 MET A CA 1
ATOM 625 C C . MET A 1 84 ? 2.723 -4.500 -1.038 1.00 96.38 84 MET A C 1
ATOM 627 O O . MET A 1 84 ? 2.458 -3.487 -0.389 1.00 96.38 84 MET A O 1
ATOM 631 N N . GLY A 1 85 ? 3.926 -4.707 -1.586 1.00 94.44 85 GLY A N 1
ATOM 632 C CA . GLY A 1 85 ? 4.954 -3.660 -1.680 1.00 94.44 85 GLY A CA 1
ATOM 633 C C . GLY A 1 85 ? 4.738 -2.721 -2.876 1.00 94.44 85 GLY A C 1
ATOM 634 O O . GLY A 1 85 ? 4.949 -1.505 -2.766 1.00 94.44 85 GLY A O 1
ATOM 635 N N . HIS A 1 86 ? 4.183 -3.264 -3.965 1.00 93.69 86 HIS A N 1
ATOM 636 C CA . HIS A 1 86 ? 3.925 -2.565 -5.223 1.00 93.69 86 HIS A CA 1
ATOM 637 C C . HIS A 1 86 ? 2.529 -1.926 -5.300 1.00 93.69 86 HIS A C 1
ATOM 639 O O . HIS A 1 86 ? 1.571 -2.375 -4.667 1.00 93.69 86 HIS A O 1
ATOM 645 N N . ASN A 1 87 ? 2.394 -0.868 -6.112 1.00 91.88 87 ASN A N 1
ATOM 646 C CA . ASN A 1 87 ? 1.088 -0.272 -6.426 1.00 91.88 87 ASN A CA 1
ATOM 647 C C . ASN A 1 87 ? 0.380 -1.047 -7.545 1.00 91.88 87 ASN A C 1
ATOM 649 O O . ASN A 1 87 ? 0.973 -1.872 -8.237 1.00 91.88 87 ASN A O 1
ATOM 653 N N . MET A 1 88 ? -0.888 -0.711 -7.776 1.00 92.75 88 MET A N 1
ATOM 654 C CA . MET A 1 88 ? -1.681 -1.189 -8.916 1.00 92.75 88 MET A CA 1
ATOM 655 C C . MET A 1 88 ? -1.556 -0.246 -10.129 1.00 92.75 88 MET A C 1
ATOM 657 O O . MET A 1 88 ? -2.521 0.011 -10.844 1.00 92.75 88 MET A O 1
ATOM 661 N N . HIS A 1 89 ? -0.359 0.311 -10.350 1.00 89.69 89 HIS A N 1
ATOM 662 C CA . HIS A 1 89 ? -0.052 1.147 -11.512 1.00 89.69 89 HIS A CA 1
ATOM 663 C C . HIS A 1 89 ? 0.714 0.357 -12.571 1.00 89.69 89 HIS A C 1
ATOM 665 O O . HIS A 1 89 ? 1.471 -0.559 -12.262 1.00 89.69 89 HIS A O 1
ATOM 671 N N . ARG A 1 90 ? 0.582 0.785 -13.832 1.00 85.69 90 ARG A N 1
ATOM 672 C CA . ARG A 1 90 ? 1.193 0.124 -14.999 1.00 85.69 90 ARG A CA 1
ATOM 673 C C . ARG A 1 90 ? 2.718 -0.052 -14.923 1.00 85.69 90 ARG A C 1
ATOM 675 O O . ARG A 1 90 ? 3.261 -0.878 -15.641 1.00 85.69 90 ARG A O 1
ATOM 682 N N . SER A 1 91 ? 3.395 0.742 -14.094 1.00 87.19 91 SER A N 1
ATOM 683 C CA . SER A 1 91 ? 4.849 0.726 -13.912 1.00 87.19 91 SER A CA 1
ATOM 684 C C . SER A 1 91 ? 5.365 -0.456 -13.092 1.00 87.19 91 SER A C 1
ATOM 686 O O . SER A 1 91 ? 6.563 -0.693 -13.093 1.00 87.19 91 SER A O 1
ATOM 688 N N . TYR A 1 92 ? 4.484 -1.158 -12.377 1.00 92.00 92 TYR A N 1
ATOM 689 C CA . TYR A 1 92 ? 4.857 -2.223 -11.440 1.00 92.00 92 TYR A CA 1
ATOM 690 C C . TYR A 1 92 ? 4.661 -3.634 -12.006 1.00 92.00 92 TYR A C 1
ATOM 692 O O . TYR A 1 92 ? 4.870 -4.613 -11.297 1.00 92.00 92 TYR A O 1
ATOM 700 N N . TRP A 1 93 ? 4.224 -3.756 -13.262 1.00 92.44 93 TRP A N 1
ATOM 701 C CA . TRP A 1 93 ? 4.138 -5.053 -13.925 1.00 92.44 93 TRP A CA 1
ATOM 702 C C . TRP A 1 93 ? 5.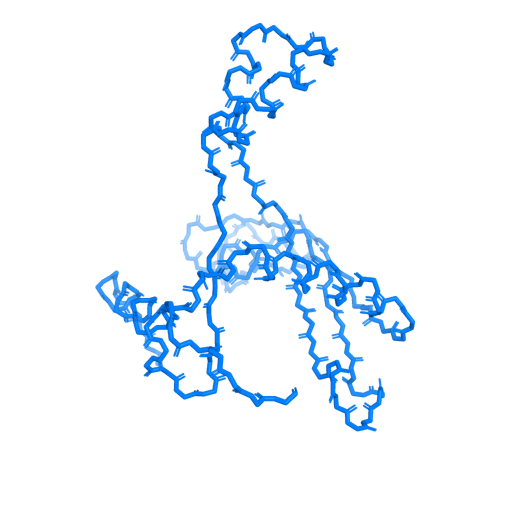543 -5.571 -14.234 1.00 92.44 93 TRP A C 1
ATOM 704 O O . TRP A 1 93 ? 6.297 -4.880 -14.916 1.00 92.44 93 TRP A O 1
ATOM 714 N N . ASP A 1 94 ? 5.875 -6.778 -13.776 1.00 94.19 94 ASP A N 1
ATOM 715 C CA . ASP A 1 94 ? 7.081 -7.489 -14.191 1.00 94.19 94 ASP A CA 1
ATOM 716 C C . ASP A 1 94 ? 6.935 -9.011 -14.035 1.00 94.19 94 ASP A C 1
ATOM 718 O O . ASP A 1 94 ? 5.972 -9.520 -13.458 1.00 94.19 94 ASP A O 1
ATOM 722 N N . THR A 1 95 ? 7.921 -9.733 -14.556 1.00 92.62 95 THR A N 1
ATOM 723 C CA . THR A 1 95 ? 8.088 -11.185 -14.463 1.00 92.62 95 THR A CA 1
ATOM 724 C C . THR A 1 95 ? 9.443 -11.509 -13.832 1.00 92.62 95 THR A C 1
ATOM 726 O O . THR A 1 95 ? 10.307 -10.639 -13.719 1.00 92.62 95 THR A O 1
ATOM 729 N N . LYS A 1 96 ? 9.658 -12.766 -13.425 1.00 95.19 96 LYS A N 1
ATOM 730 C CA . LYS A 1 96 ? 10.918 -13.196 -12.786 1.00 95.19 96 LYS A CA 1
ATOM 731 C C . LYS A 1 96 ? 12.132 -13.096 -13.720 1.00 95.19 96 LYS A C 1
ATOM 733 O O . LYS A 1 96 ? 13.266 -13.098 -13.256 1.00 95.19 96 LYS A O 1
ATOM 738 N N . GLU A 1 97 ? 11.896 -13.056 -15.028 1.00 96.06 97 GLU A N 1
ATOM 739 C CA . GLU A 1 97 ? 12.916 -12.938 -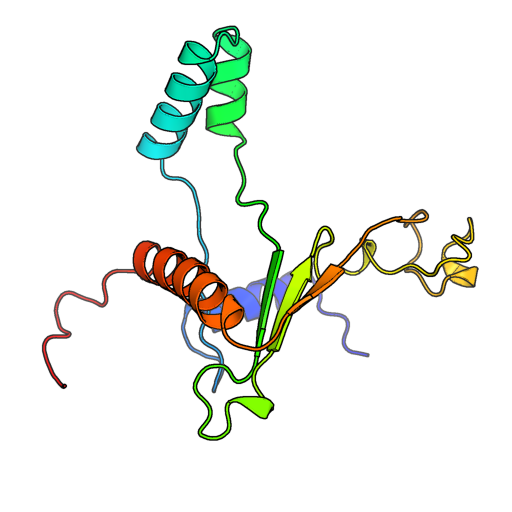16.064 1.00 96.06 97 GLU A CA 1
ATOM 740 C C . GLU A 1 97 ? 13.547 -11.539 -16.093 1.00 96.06 97 GLU A C 1
ATOM 742 O O . GLU A 1 97 ? 14.668 -11.398 -16.577 1.00 96.06 97 GLU A O 1
ATOM 747 N N . HIS A 1 98 ? 12.851 -10.517 -15.572 1.00 95.25 98 HIS A N 1
ATOM 748 C CA . HIS A 1 98 ? 13.336 -9.137 -15.484 1.00 95.25 98 HIS A CA 1
ATOM 749 C C . HIS A 1 98 ? 13.952 -8.617 -16.798 1.00 95.25 98 HIS A C 1
ATOM 751 O O . HIS A 1 98 ? 14.990 -7.951 -16.786 1.00 95.25 98 HIS A O 1
ATOM 757 N N . TYR A 1 99 ? 13.319 -8.909 -17.948 1.00 94.75 99 TYR A N 1
ATOM 758 C CA . TYR A 1 99 ? 13.840 -8.513 -19.264 1.00 94.75 99 TYR A CA 1
ATOM 759 C C . TYR A 1 99 ? 14.178 -7.029 -19.300 1.00 94.75 99 TYR A C 1
ATOM 761 O O . TYR A 1 99 ? 13.372 -6.211 -18.872 1.00 94.75 99 TYR A O 1
ATOM 769 N N . TYR A 1 100 ? 15.341 -6.663 -19.833 1.00 93.31 100 TYR A N 1
ATOM 770 C CA . TYR A 1 100 ? 15.762 -5.263 -19.882 1.00 93.31 100 TYR A CA 1
ATOM 771 C C . TYR A 1 100 ? 14.808 -4.405 -20.729 1.00 93.31 100 TYR A C 1
ATOM 773 O O . TYR A 1 100 ? 14.348 -3.352 -20.282 1.00 93.31 100 TYR A O 1
ATOM 781 N N . TYR A 1 101 ? 14.458 -4.876 -21.929 1.00 92.81 101 TYR A N 1
ATOM 782 C CA . TYR A 1 101 ? 13.559 -4.161 -22.830 1.00 92.81 101 TYR A CA 1
ATOM 783 C C . TYR A 1 101 ? 12.093 -4.364 -22.437 1.00 92.81 101 TYR A C 1
ATOM 785 O O . TYR A 1 101 ? 11.622 -5.482 -22.244 1.00 92.81 101 TYR A O 1
ATOM 793 N N . ALA A 1 102 ? 11.343 -3.261 -22.358 1.00 91.00 102 ALA A N 1
ATOM 794 C CA . ALA A 1 102 ? 9.942 -3.278 -21.938 1.00 91.00 102 ALA A CA 1
ATOM 795 C C . ALA A 1 102 ? 9.044 -4.141 -22.844 1.00 91.00 102 ALA A C 1
ATOM 797 O O . ALA A 1 102 ? 8.160 -4.826 -22.336 1.00 91.00 102 ALA A O 1
ATOM 798 N N . ALA A 1 103 ? 9.295 -4.144 -24.159 1.00 90.62 103 ALA A N 1
ATOM 799 C CA . ALA A 1 103 ? 8.521 -4.929 -25.121 1.00 90.62 103 ALA A CA 1
ATOM 800 C C . ALA A 1 103 ? 8.602 -6.438 -24.835 1.00 90.62 103 ALA A C 1
ATOM 802 O O . ALA A 1 103 ? 7.572 -7.109 -24.838 1.00 90.62 103 ALA A O 1
ATOM 803 N N . ASP A 1 104 ? 9.793 -6.935 -24.497 1.00 92.62 104 ASP A N 1
ATOM 804 C CA . ASP A 1 104 ? 10.035 -8.352 -24.198 1.00 92.62 104 ASP A CA 1
ATOM 805 C C . ASP A 1 104 ? 9.318 -8.793 -22.910 1.00 92.62 104 ASP A C 1
ATOM 807 O O . ASP A 1 104 ? 8.852 -9.924 -22.805 1.00 92.62 104 ASP A O 1
ATOM 811 N N . ALA A 1 105 ? 9.167 -7.880 -21.942 1.00 89.75 105 ALA A N 1
ATOM 812 C CA . ALA A 1 105 ? 8.433 -8.109 -20.694 1.00 89.75 105 ALA A CA 1
ATOM 813 C C . ALA A 1 105 ? 6.914 -7.850 -20.793 1.00 89.75 105 ALA A C 1
ATOM 815 O O . ALA A 1 105 ? 6.198 -7.973 -19.794 1.00 89.75 105 ALA A O 1
ATOM 816 N N . GLY A 1 106 ? 6.407 -7.399 -21.947 1.00 89.94 106 GLY A N 1
ATOM 817 C CA . GLY A 1 106 ? 5.030 -6.903 -22.066 1.00 89.94 106 GLY A CA 1
ATOM 818 C C . GLY A 1 106 ? 4.742 -5.664 -21.201 1.00 89.94 106 GLY A C 1
ATOM 819 O O . GLY A 1 106 ? 3.591 -5.395 -20.857 1.00 89.94 106 GLY A O 1
ATOM 820 N N . ARG A 1 107 ? 5.779 -4.907 -20.818 1.00 91.31 107 ARG A N 1
ATOM 821 C CA . ARG A 1 107 ? 5.673 -3.649 -20.064 1.00 91.31 107 ARG A CA 1
ATOM 822 C C . ARG A 1 107 ? 5.456 -2.474 -21.025 1.00 91.31 107 ARG A C 1
ATOM 824 O O . ARG A 1 107 ? 5.946 -2.500 -22.156 1.00 91.31 107 ARG A O 1
ATOM 831 N N . PRO A 1 108 ? 4.769 -1.396 -20.602 1.00 89.50 108 PRO A N 1
ATOM 832 C CA . PRO A 1 108 ? 4.701 -0.189 -21.416 1.00 89.50 108 PRO A CA 1
ATOM 833 C C . PRO A 1 108 ? 6.103 0.391 -21.672 1.00 89.50 108 PRO A C 1
ATOM 835 O O . PRO A 1 108 ? 6.989 0.305 -20.820 1.00 89.50 108 PRO A O 1
ATOM 838 N N . VAL A 1 109 ? 6.293 1.026 -22.831 1.00 88.06 109 VAL A N 1
ATOM 839 C CA . VAL A 1 109 ? 7.570 1.665 -23.191 1.00 88.06 109 VAL A CA 1
ATOM 840 C C . VAL A 1 109 ? 7.974 2.689 -22.124 1.00 88.06 109 VAL A C 1
ATOM 842 O O . VAL A 1 109 ? 7.146 3.479 -21.665 1.00 88.06 109 VAL A O 1
ATOM 845 N N . GLY A 1 110 ? 9.254 2.665 -21.743 1.00 87.69 110 GLY A N 1
ATOM 846 C CA . GLY A 1 110 ? 9.838 3.574 -20.754 1.00 87.69 110 GLY A CA 1
ATOM 847 C C . GLY A 1 110 ? 9.900 3.037 -19.320 1.00 87.69 110 GLY A C 1
ATOM 848 O O . GLY A 1 110 ? 10.388 3.752 -18.451 1.00 87.69 110 GLY A O 1
ATOM 849 N N . PHE A 1 111 ? 9.453 1.802 -19.057 1.00 89.62 111 PHE A N 1
ATOM 850 C CA . PHE A 1 111 ? 9.618 1.158 -17.747 1.00 89.62 111 PHE A CA 1
ATOM 851 C C . PHE A 1 111 ? 10.731 0.110 -17.737 1.00 89.62 111 PHE A C 1
ATOM 853 O O . PHE A 1 111 ? 10.845 -0.722 -18.641 1.00 89.62 111 PHE A O 1
ATOM 860 N N . ILE A 1 112 ? 11.523 0.155 -16.671 1.00 92.94 112 ILE A N 1
ATOM 861 C CA . ILE A 1 112 ? 12.608 -0.782 -16.373 1.00 92.94 112 ILE A CA 1
ATOM 862 C C . ILE A 1 112 ? 12.087 -1.964 -15.535 1.00 92.94 112 ILE A C 1
ATOM 864 O O . ILE A 1 112 ? 10.967 -1.880 -15.024 1.00 92.94 112 ILE A O 1
ATOM 868 N N . PRO A 1 113 ? 12.863 -3.053 -15.393 1.00 95.19 113 PRO A N 1
ATOM 869 C CA . PRO A 1 113 ? 12.513 -4.149 -14.494 1.00 95.19 113 PRO A CA 1
ATOM 870 C C . PRO A 1 113 ? 12.196 -3.689 -13.068 1.00 95.19 113 PRO A C 1
ATOM 872 O O . PRO A 1 113 ? 12.817 -2.754 -12.557 1.00 95.19 113 PRO A O 1
ATOM 875 N N . TRP A 1 114 ? 11.248 -4.369 -12.428 1.00 94.25 114 TRP A N 1
ATOM 876 C CA . TRP A 1 114 ? 10.791 -4.095 -11.073 1.00 94.25 114 TRP A CA 1
ATOM 877 C C . TRP A 1 114 ? 10.691 -5.390 -10.265 1.00 94.25 114 TRP A C 1
ATOM 879 O O . TRP A 1 114 ? 9.906 -6.282 -10.579 1.00 94.25 114 TRP A O 1
ATOM 889 N N . GLN A 1 115 ? 11.470 -5.481 -9.190 1.00 94.75 115 GLN A N 1
ATOM 890 C CA . GLN A 1 115 ? 11.427 -6.605 -8.261 1.00 94.75 115 GLN A CA 1
ATOM 891 C C . GLN A 1 115 ? 10.640 -6.209 -7.009 1.00 94.75 115 GLN A C 1
ATOM 893 O O . GLN A 1 115 ? 11.019 -5.276 -6.305 1.00 94.75 115 GLN A O 1
ATOM 898 N N . ASP A 1 116 ? 9.550 -6.924 -6.724 1.00 95.19 116 ASP A N 1
ATOM 899 C CA . ASP A 1 116 ? 8.687 -6.669 -5.565 1.00 95.19 116 ASP A CA 1
ATOM 900 C C . ASP A 1 116 ? 7.928 -7.938 -5.145 1.00 95.19 116 ASP A C 1
ATOM 902 O O . ASP A 1 116 ? 7.952 -8.953 -5.844 1.00 95.19 116 ASP A O 1
ATOM 906 N N . GLY A 1 117 ? 7.247 -7.881 -4.002 1.00 93.75 117 GLY A N 1
ATOM 907 C CA . GLY A 1 117 ? 6.481 -8.984 -3.437 1.00 93.75 117 GLY A CA 1
ATOM 908 C C . GLY A 1 117 ? 5.076 -8.586 -2.988 1.00 93.75 117 GLY A C 1
ATOM 909 O O . GLY A 1 117 ? 4.780 -7.437 -2.648 1.00 93.75 117 GLY A O 1
ATOM 910 N N . SER A 1 118 ? 4.195 -9.583 -2.952 1.00 96.06 118 SER A N 1
ATOM 911 C CA . SER A 1 118 ? 2.867 -9.481 -2.357 1.00 96.06 118 SER A CA 1
ATOM 912 C C . SER A 1 118 ? 2.484 -10.778 -1.655 1.00 96.06 118 SER A C 1
ATOM 914 O O . SER A 1 118 ? 2.939 -11.865 -2.010 1.00 96.06 118 SER A O 1
ATOM 916 N N . THR A 1 119 ? 1.620 -10.656 -0.652 1.00 97.19 119 THR A N 1
ATOM 917 C CA . THR A 1 119 ? 1.141 -11.785 0.142 1.00 97.19 119 THR A CA 1
ATOM 918 C C . THR A 1 119 ? -0.371 -11.846 0.077 1.00 97.19 119 THR A C 1
ATOM 920 O O . THR A 1 119 ? -1.058 -10.874 0.396 1.00 97.19 119 THR A O 1
ATOM 923 N N . LYS A 1 120 ? -0.893 -13.019 -0.286 1.00 97.50 120 LYS A N 1
ATOM 924 C CA . LYS A 1 120 ? -2.316 -13.336 -0.164 1.00 97.50 120 LYS A CA 1
ATOM 925 C C . LYS A 1 120 ? -2.614 -13.808 1.256 1.00 97.50 120 LYS A C 1
ATOM 927 O O . LYS A 1 120 ? -2.037 -14.790 1.715 1.00 97.50 120 LYS A O 1
ATOM 932 N N . VAL A 1 121 ? -3.552 -13.142 1.912 1.00 96.75 121 VAL A N 1
ATOM 933 C CA . VAL A 1 121 ? -3.954 -13.383 3.298 1.00 96.75 121 VAL A CA 1
ATOM 934 C C . VAL A 1 121 ? -5.389 -13.906 3.332 1.00 96.75 121 VAL A C 1
ATOM 936 O O . VAL A 1 121 ? -6.225 -13.511 2.517 1.00 96.75 121 VAL A O 1
ATOM 939 N N . ARG A 1 122 ? -5.671 -14.817 4.265 1.00 94.69 122 ARG A N 1
ATOM 940 C CA . ARG A 1 122 ? -7.003 -15.380 4.526 1.00 94.69 122 ARG A CA 1
ATOM 941 C C . ARG A 1 122 ? -7.223 -15.582 6.020 1.00 94.69 122 ARG A C 1
ATOM 943 O O . ARG A 1 122 ? -6.273 -15.520 6.797 1.00 94.69 122 ARG A O 1
ATOM 950 N N . SER A 1 123 ? -8.457 -15.933 6.381 1.00 90.62 123 SER A N 1
ATOM 951 C CA . SER A 1 123 ? -8.848 -16.318 7.742 1.00 90.62 123 SER A CA 1
ATOM 952 C C . SER A 1 123 ? -8.759 -15.148 8.735 1.00 90.62 123 SER A C 1
ATOM 954 O O . SER A 1 123 ? -9.001 -14.005 8.361 1.00 90.62 123 SER A O 1
ATOM 956 N N . SER A 1 124 ? -8.451 -15.424 10.003 1.00 91.50 124 SER A N 1
ATOM 957 C CA . SER A 1 124 ? -8.513 -14.481 11.127 1.00 91.50 124 SER A CA 1
ATOM 958 C C . SER A 1 124 ? -7.747 -13.175 10.916 1.00 91.50 124 SER A C 1
ATOM 960 O O . SER A 1 124 ? -8.216 -12.132 11.353 1.00 91.50 124 SER A O 1
ATOM 962 N N . MET A 1 125 ? -6.627 -13.196 10.188 1.00 94.38 125 MET A N 1
ATOM 963 C CA . MET A 1 125 ? -5.836 -11.991 9.890 1.00 94.38 125 MET A CA 1
ATOM 964 C C . MET A 1 125 ? -6.610 -10.956 9.059 1.00 94.38 125 MET A C 1
ATOM 966 O O . MET A 1 125 ? -6.244 -9.782 9.028 1.00 94.38 125 MET A O 1
ATOM 970 N N . LEU A 1 126 ? -7.690 -11.369 8.385 1.00 96.25 126 LEU A N 1
ATOM 971 C CA . LEU A 1 126 ? -8.571 -10.445 7.677 1.00 96.25 126 LEU A CA 1
ATOM 972 C C . LEU A 1 126 ? -9.281 -9.479 8.633 1.00 96.25 126 LEU A C 1
ATOM 974 O O . LEU A 1 126 ? -9.634 -8.384 8.205 1.00 96.25 126 LEU A O 1
ATOM 978 N N . PHE A 1 127 ? -9.446 -9.843 9.909 1.00 95.00 127 PHE A N 1
ATOM 979 C CA . PHE A 1 127 ? -10.030 -8.961 10.917 1.00 95.00 127 PHE A CA 1
ATOM 980 C C . PHE A 1 127 ? -9.180 -7.704 11.123 1.00 95.00 127 PHE A C 1
ATOM 982 O O . PHE A 1 127 ? -9.694 -6.593 11.005 1.00 95.00 127 PHE A O 1
ATOM 989 N N . ASP A 1 128 ? -7.873 -7.871 11.334 1.00 96.81 128 ASP A N 1
ATOM 990 C CA . ASP A 1 128 ? -6.943 -6.755 11.547 1.00 96.81 128 ASP A CA 1
ATOM 991 C C . ASP A 1 128 ? -6.781 -5.904 10.281 1.00 96.81 128 ASP A C 1
ATOM 993 O O . ASP A 1 128 ? -6.713 -4.675 10.329 1.00 96.81 128 ASP A O 1
ATOM 997 N N . ILE A 1 129 ? -6.773 -6.561 9.119 1.00 96.69 129 ILE A N 1
ATOM 998 C CA . ILE A 1 129 ? -6.748 -5.904 7.809 1.00 96.69 129 ILE A CA 1
ATOM 999 C C . ILE A 1 129 ? -7.995 -5.034 7.614 1.00 96.69 129 ILE A C 1
ATOM 1001 O O . ILE A 1 129 ? -7.881 -3.872 7.216 1.00 96.69 129 ILE A O 1
ATOM 1005 N N . ASN A 1 130 ? -9.179 -5.575 7.905 1.00 96.19 130 ASN A N 1
ATOM 1006 C CA . ASN A 1 130 ? -10.431 -4.839 7.818 1.00 96.19 130 ASN A CA 1
ATOM 1007 C C . ASN A 1 130 ? -10.470 -3.683 8.822 1.00 96.19 130 ASN A C 1
ATOM 1009 O O . ASN A 1 130 ? -10.848 -2.575 8.453 1.00 96.19 130 ASN A O 1
ATOM 1013 N N . ASP A 1 131 ? -10.040 -3.903 10.064 1.00 96.19 131 ASP A N 1
ATOM 1014 C CA . ASP A 1 131 ? -9.971 -2.855 11.081 1.00 96.19 131 ASP A CA 1
ATOM 1015 C C . ASP A 1 131 ? -9.050 -1.698 10.649 1.00 96.19 131 ASP A C 1
ATOM 1017 O O . ASP A 1 131 ? -9.448 -0.534 10.735 1.00 96.19 131 ASP A O 1
ATOM 1021 N N . ASN A 1 132 ? -7.877 -1.994 10.071 1.00 94.12 132 ASN A N 1
ATOM 1022 C CA . ASN A 1 132 ? -6.988 -0.980 9.494 1.00 94.12 132 ASN A CA 1
ATOM 1023 C C . ASN A 1 132 ? -7.682 -0.165 8.384 1.00 94.12 132 ASN A C 1
ATOM 1025 O O . ASN A 1 132 ? -7.620 1.068 8.393 1.00 94.12 132 ASN A O 1
ATOM 1029 N N . ILE A 1 133 ? -8.380 -0.832 7.454 1.00 93.00 133 ILE A N 1
ATOM 1030 C CA . ILE A 1 133 ? -9.118 -0.163 6.369 1.00 93.00 133 ILE A CA 1
ATOM 1031 C C . ILE A 1 133 ? -10.257 0.691 6.931 1.00 93.00 133 ILE A C 1
ATOM 1033 O O . ILE A 1 133 ? -10.374 1.860 6.575 1.00 93.00 133 ILE A O 1
ATOM 1037 N N . VAL A 1 134 ? -11.090 0.145 7.819 1.00 93.06 134 VAL A N 1
ATOM 1038 C CA . VAL A 1 134 ? -12.273 0.829 8.362 1.00 93.06 134 VAL A CA 1
ATOM 1039 C C . VAL A 1 134 ? -11.877 2.033 9.209 1.00 9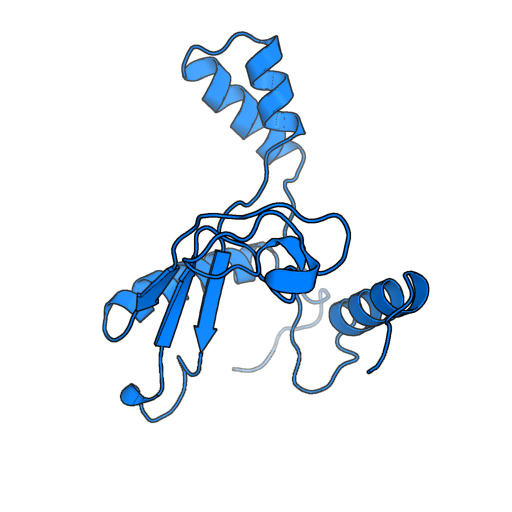3.06 134 VAL A C 1
ATOM 1041 O O . VAL A 1 134 ? -12.510 3.085 9.095 1.00 93.06 134 VAL A O 1
ATOM 1044 N N . LYS A 1 135 ? -10.827 1.925 10.032 1.00 92.06 135 LYS A N 1
ATOM 1045 C CA . LYS A 1 135 ? -10.293 3.060 10.798 1.00 92.06 135 LYS A CA 1
ATOM 1046 C C . LYS A 1 135 ? -9.835 4.183 9.874 1.00 92.06 135 LYS A C 1
ATOM 1048 O O . LYS A 1 135 ? -10.207 5.334 10.097 1.00 92.06 135 LYS A O 1
ATOM 1053 N N . ALA A 1 136 ? -9.083 3.852 8.822 1.00 88.94 136 ALA A N 1
ATOM 1054 C CA . ALA A 1 136 ? -8.674 4.826 7.816 1.00 88.94 136 ALA A CA 1
ATOM 1055 C C . ALA A 1 136 ? -9.892 5.442 7.110 1.00 88.94 136 ALA A C 1
ATOM 1057 O O . ALA A 1 136 ? -10.008 6.657 7.038 1.00 88.94 136 ALA A O 1
ATOM 1058 N N . TRP A 1 137 ? -10.842 4.619 6.670 1.00 90.25 137 TRP A N 1
ATOM 1059 C CA . TRP A 1 137 ? -12.038 5.060 5.957 1.00 90.25 137 TRP A CA 1
ATOM 1060 C C . TRP A 1 137 ? -12.913 6.004 6.786 1.00 90.25 137 TRP A C 1
ATOM 1062 O O . TRP A 1 137 ? -13.396 7.014 6.284 1.00 90.25 137 TRP A O 1
ATOM 1072 N N . ARG A 1 138 ? -13.131 5.690 8.069 1.00 88.50 138 ARG A N 1
ATOM 1073 C CA . ARG A 1 138 ? -13.959 6.507 8.970 1.00 88.50 138 ARG A CA 1
ATOM 1074 C C . ARG A 1 138 ? -13.339 7.862 9.277 1.00 88.50 138 ARG A C 1
ATOM 1076 O O . ARG A 1 138 ? -14.090 8.816 9.430 1.00 88.50 138 ARG A O 1
ATOM 1083 N N . ARG A 1 139 ? -12.011 7.940 9.369 1.00 83.25 139 ARG A N 1
ATOM 1084 C CA . ARG A 1 139 ? -11.295 9.199 9.609 1.00 83.25 139 ARG A CA 1
ATOM 1085 C C . ARG A 1 139 ? -11.501 10.198 8.472 1.00 83.25 139 ARG A C 1
ATOM 1087 O O . ARG A 1 139 ? -11.666 11.379 8.737 1.00 83.25 139 ARG A O 1
ATOM 1094 N N . GLU A 1 140 ? -11.531 9.704 7.237 1.00 78.12 140 GLU A N 1
ATOM 1095 C CA . GLU A 1 140 ? -11.579 10.545 6.034 1.00 78.12 140 GLU A CA 1
ATOM 1096 C C . GLU A 1 140 ? -12.980 10.790 5.495 1.00 78.12 140 GLU A C 1
ATOM 1098 O O . GLU A 1 140 ? -13.171 11.615 4.601 1.00 78.12 140 GLU A O 1
ATOM 1103 N N . ARG A 1 141 ? -13.985 10.086 6.031 1.00 66.62 141 ARG A N 1
ATOM 1104 C CA . ARG A 1 141 ? -15.374 10.376 5.696 1.00 66.62 141 ARG A CA 1
ATOM 1105 C C . ARG A 1 141 ? -15.634 11.849 5.981 1.00 66.62 141 ARG A C 1
ATOM 1107 O O . ARG A 1 141 ? -15.632 12.275 7.136 1.00 66.62 141 ARG A O 1
ATOM 1114 N N . LYS A 1 142 ? -15.928 12.605 4.920 1.00 55.62 142 LYS A N 1
ATOM 1115 C CA . LYS A 1 142 ? -16.532 13.931 5.051 1.00 55.62 142 LYS A CA 1
ATOM 1116 C C . LYS A 1 142 ? -17.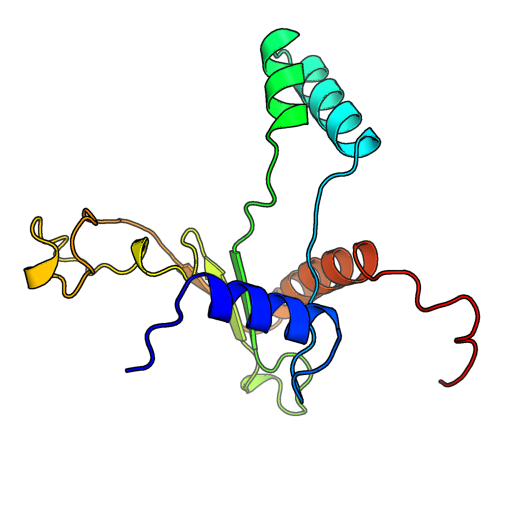700 13.808 6.032 1.00 55.62 142 LYS A C 1
ATOM 1118 O O . LYS A 1 142 ? -18.465 12.842 5.911 1.00 55.62 142 LYS A O 1
ATOM 1123 N N . PRO A 1 143 ? -17.877 14.747 6.977 1.00 43.25 143 PRO A N 1
ATOM 1124 C CA . PRO A 1 143 ? -19.128 14.802 7.701 1.00 43.25 143 PRO A CA 1
ATOM 1125 C C . PRO A 1 143 ? -20.225 14.896 6.645 1.00 43.25 143 PRO A C 1
ATOM 1127 O O . PRO A 1 143 ? -20.250 15.835 5.844 1.00 43.25 143 PRO A O 1
ATOM 1130 N N . SER A 1 144 ? -21.095 13.884 6.594 1.00 42.19 144 SER A N 1
ATOM 1131 C CA . SER A 1 144 ? -22.365 14.032 5.903 1.00 42.19 144 SER A CA 1
ATOM 1132 C C . SER A 1 144 ? -22.960 15.323 6.441 1.00 42.19 144 SER A C 1
ATOM 1134 O O . SER A 1 144 ? -22.961 15.503 7.662 1.00 42.19 144 SER A O 1
ATOM 1136 N N . SER A 1 145 ? -23.361 16.221 5.539 1.00 39.19 145 SER A N 1
ATOM 1137 C CA . SER A 1 145 ? -24.218 17.380 5.796 1.00 39.19 145 SER A CA 1
ATOM 1138 C C . SER A 1 145 ? -24.932 17.301 7.153 1.00 39.19 145 SER A C 1
ATOM 1140 O O . SER A 1 145 ? -25.479 16.250 7.488 1.00 39.19 145 SER A O 1
ATOM 1142 N N . ILE A 1 146 ? -24.976 18.419 7.888 1.00 36.97 146 ILE A N 1
ATOM 1143 C CA . ILE A 1 146 ? -25.632 18.643 9.198 1.00 36.97 146 ILE A CA 1
ATOM 1144 C C . ILE A 1 146 ? -27.061 18.038 9.348 1.00 36.97 146 ILE A C 1
ATOM 1146 O O . ILE A 1 146 ? -27.617 18.027 10.444 1.00 36.97 146 ILE A O 1
ATOM 1150 N N . PHE A 1 147 ? -27.635 17.449 8.298 1.00 35.75 147 PHE A N 1
ATOM 1151 C CA . PHE A 1 147 ? -28.925 16.768 8.245 1.00 35.75 147 PHE A CA 1
ATOM 1152 C C . PHE A 1 147 ? -28.880 15.290 7.815 1.00 35.75 147 PHE A C 1
ATOM 1154 O O . PHE A 1 147 ? -29.643 14.879 6.948 1.00 35.75 147 PHE A O 1
ATOM 1161 N N . SER A 1 148 ? -28.073 14.446 8.460 1.00 32.41 148 SER A N 1
ATOM 1162 C CA . SER A 1 148 ? -28.364 13.001 8.461 1.00 32.41 148 SER A CA 1
ATOM 1163 C C . SER A 1 148 ? -28.296 12.410 9.863 1.00 32.41 148 SER A C 1
ATOM 1165 O O . SER A 1 148 ? -27.526 11.501 10.158 1.00 32.41 148 SER A O 1
ATOM 1167 N N . LYS A 1 149 ? -29.159 12.916 10.750 1.00 40.09 149 LYS A N 1
ATOM 1168 C CA . LYS A 1 149 ? -29.798 12.015 11.711 1.00 40.09 149 LYS A CA 1
ATOM 1169 C C . LYS A 1 149 ? -30.816 11.202 10.918 1.00 40.09 149 LYS A C 1
ATOM 1171 O O . LYS A 1 149 ? -31.708 11.818 10.340 1.00 40.09 149 LYS A O 1
ATOM 1176 N N . HIS A 1 150 ? -30.666 9.882 10.920 1.00 29.61 150 HIS A N 1
ATOM 1177 C CA . HIS A 1 150 ? -31.690 8.854 11.164 1.00 29.61 150 HIS A CA 1
ATOM 1178 C C . HIS A 1 150 ? -31.336 7.544 10.437 1.00 29.61 150 HIS A C 1
ATOM 1180 O O . HIS A 1 150 ? -30.975 7.568 9.265 1.00 29.61 150 HIS A O 1
ATOM 1186 N N . VAL A 1 151 ? -31.597 6.437 11.152 1.00 30.88 151 VAL A N 1
ATOM 1187 C CA . VAL A 1 151 ? -31.791 5.049 10.672 1.00 30.88 151 VAL A CA 1
ATOM 1188 C C . VAL A 1 151 ? -30.484 4.302 10.340 1.00 30.88 151 VAL A C 1
ATOM 1190 O O . VAL A 1 151 ? -29.778 4.708 9.429 1.00 30.88 151 VAL A O 1
ATOM 1193 N N . LEU A 1 152 ? -30.069 3.201 10.980 1.00 36.34 152 LEU A N 1
ATOM 1194 C CA . LEU A 1 152 ? -30.501 2.359 12.111 1.00 36.34 152 LEU A CA 1
ATOM 1195 C C . LEU A 1 152 ? -29.220 1.824 12.780 1.00 36.34 152 LEU A C 1
ATOM 1197 O O . LEU A 1 152 ? -28.232 1.616 12.038 1.00 36.34 152 LEU A O 1
#

Foldseek 3Di:
DDDQDPVNVVVVVVCQPVVVDPPHHDFDDDDDLVQLLVQLVVVVVVVDDNVVSNVCSVDPDDQWEKDWPCCVPPDLVRTKMKTWNDHPDLLAQADPVQDQACVVGVGPHPHGGDDIDMDMDGDPVVVVVVVVVVVRVVVGPDPDPPPDPDDD